Protein AF-A0AAV1M9F5-F1 (afdb_monomer_lite)

Foldseek 3Di:
DLVVVCVVPPDPDDDDPAADDDDDDDPVCVVVVVVNCVVVVHDDDDDDPDDPCVRHPDDPPDDPPDDD

pLDDT: mean 82.83, std 14.27, range [38.88, 95.38]

Sequence (68 aa):
MAVTYLDRIGRSGRFGHLGIAINLITYEDRFALHRIEQELGTEIKPIPKVIDPGLYASRPDKDDSAEK

Radius of gyration: 15.25 Å; chains: 1; bounding box: 28×24×39 Å

Organism: NCBI:txid213953

Structure (mmCIF, N/CA/C/O backbone):
data_AF-A0AAV1M9F5-F1
#
_entry.id   AF-A0AAV1M9F5-F1
#
loop_
_atom_site.group_PDB
_atom_site.id
_atom_site.type_symbol
_atom_site.label_atom_id
_atom_site.label_alt_id
_atom_site.label_comp_id
_atom_site.label_asym_id
_atom_site.label_entity_id
_atom_site.label_seq_id
_atom_site.pdbx_PDB_ins_code
_atom_site.Cart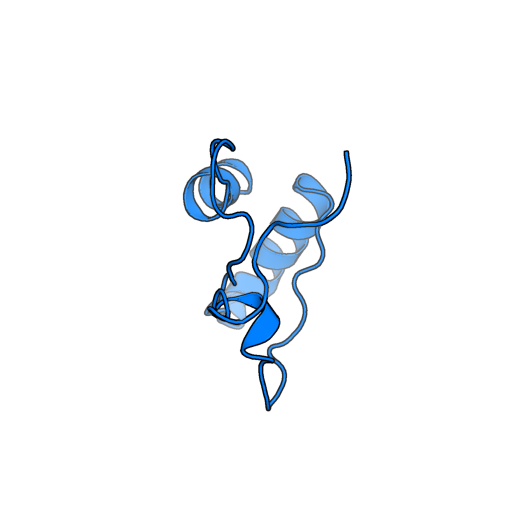n_x
_atom_site.Cartn_y
_atom_site.Cartn_z
_atom_site.occupancy
_atom_site.B_iso_or_equiv
_atom_site.auth_seq_id
_atom_site.auth_comp_id
_atom_site.auth_asym_id
_atom_site.auth_atom_id
_atom_site.pdbx_PDB_model_num
ATOM 1 N N . MET A 1 1 ? 0.392 8.437 11.779 1.00 68.44 1 MET A N 1
ATOM 2 C CA . MET A 1 1 ? 0.240 7.111 11.137 1.00 68.44 1 MET A CA 1
ATOM 3 C C . MET A 1 1 ? 0.606 7.169 9.661 1.00 68.44 1 MET A C 1
ATOM 5 O O . MET A 1 1 ? 1.416 6.346 9.258 1.00 68.44 1 MET A O 1
ATOM 9 N N . ALA A 1 2 ? 0.119 8.148 8.884 1.00 77.69 2 ALA A N 1
ATOM 10 C CA . ALA A 1 2 ? 0.517 8.288 7.478 1.00 77.69 2 ALA A CA 1
ATOM 11 C C . ALA A 1 2 ? 2.024 8.480 7.268 1.00 77.69 2 ALA A C 1
ATOM 13 O O . ALA A 1 2 ? 2.571 7.859 6.369 1.00 77.69 2 ALA A O 1
ATOM 14 N N . VAL A 1 3 ? 2.712 9.246 8.128 1.00 81.25 3 VAL A N 1
ATOM 15 C CA . VAL A 1 3 ? 4.177 9.414 8.024 1.00 81.25 3 VAL A CA 1
ATOM 16 C C . VAL A 1 3 ? 4.914 8.075 8.124 1.00 81.25 3 VAL A C 1
ATOM 18 O O . VAL A 1 3 ? 5.706 7.742 7.260 1.00 81.25 3 VAL A O 1
ATOM 21 N N . THR A 1 4 ? 4.544 7.229 9.089 1.00 89.81 4 THR A N 1
ATOM 22 C CA . THR A 1 4 ? 5.135 5.896 9.265 1.00 89.81 4 THR A CA 1
ATOM 23 C C . THR A 1 4 ? 4.818 4.966 8.097 1.00 89.81 4 THR A C 1
ATOM 25 O O . THR A 1 4 ? 5.614 4.092 7.769 1.00 89.81 4 THR A O 1
ATOM 28 N N . TYR A 1 5 ? 3.644 5.118 7.482 1.00 91.25 5 TYR A N 1
ATOM 29 C CA . TYR A 1 5 ? 3.292 4.371 6.280 1.00 91.25 5 TYR A CA 1
ATOM 30 C C . TYR A 1 5 ? 4.138 4.832 5.087 1.00 91.25 5 TYR A C 1
ATOM 32 O O . TYR A 1 5 ? 4.723 4.002 4.394 1.00 91.25 5 TYR A O 1
ATOM 40 N N . LEU A 1 6 ? 4.282 6.147 4.907 1.00 90.12 6 LEU A N 1
ATOM 41 C CA . LEU A 1 6 ? 5.126 6.745 3.879 1.00 90.12 6 LEU A CA 1
ATOM 42 C C . LEU A 1 6 ? 6.599 6.361 4.053 1.00 90.12 6 LEU A C 1
ATOM 44 O O . LEU A 1 6 ? 7.245 6.051 3.066 1.00 90.12 6 LEU A O 1
ATOM 48 N N . ASP A 1 7 ? 7.115 6.277 5.276 1.00 88.75 7 ASP A N 1
ATOM 49 C CA . ASP A 1 7 ? 8.492 5.827 5.525 1.00 88.75 7 ASP A CA 1
ATOM 50 C C . ASP A 1 7 ? 8.711 4.349 5.149 1.00 88.75 7 ASP A C 1
ATOM 52 O O . ASP A 1 7 ? 9.834 3.937 4.864 1.00 88.75 7 ASP A O 1
ATOM 56 N N . ARG A 1 8 ? 7.646 3.531 5.145 1.00 88.88 8 ARG A N 1
ATOM 57 C CA . ARG A 1 8 ? 7.709 2.100 4.796 1.00 88.88 8 ARG A CA 1
ATOM 58 C C . ARG A 1 8 ? 7.593 1.844 3.299 1.00 88.88 8 ARG A C 1
ATOM 60 O O . ARG A 1 8 ? 8.293 0.983 2.777 1.00 88.88 8 ARG A O 1
ATOM 67 N N . ILE A 1 9 ? 6.673 2.535 2.630 1.00 89.44 9 ILE A N 1
ATOM 68 C CA . ILE A 1 9 ? 6.363 2.310 1.207 1.00 89.44 9 ILE A CA 1
ATOM 69 C C . ILE A 1 9 ? 6.975 3.368 0.284 1.00 89.44 9 ILE A C 1
ATOM 71 O O . ILE A 1 9 ? 7.081 3.163 -0.925 1.00 89.44 9 ILE A O 1
ATOM 75 N N . GLY A 1 10 ? 7.359 4.512 0.842 1.00 86.69 10 GLY A N 1
ATOM 76 C CA . GLY A 1 10 ? 7.951 5.627 0.128 1.00 86.69 10 GLY A CA 1
ATOM 77 C C . GLY A 1 10 ? 9.360 5.292 -0.328 1.00 86.69 10 GLY A C 1
ATOM 78 O O . GLY A 1 10 ? 10.131 4.611 0.347 1.00 86.69 10 GLY A O 1
ATOM 79 N N . ARG A 1 11 ? 9.707 5.782 -1.516 1.00 86.06 11 ARG A N 1
ATOM 80 C CA . ARG A 1 11 ? 11.019 5.564 -2.118 1.00 86.06 11 ARG A CA 1
ATOM 81 C C . ARG A 1 11 ? 11.739 6.892 -2.242 1.00 86.06 11 ARG A C 1
ATOM 83 O O . ARG A 1 11 ? 11.189 7.850 -2.766 1.00 86.06 11 ARG A O 1
ATOM 90 N N . SER A 1 12 ? 13.005 6.919 -1.831 1.00 77.88 12 SER A N 1
ATOM 91 C CA . SER A 1 12 ? 13.866 8.112 -1.886 1.00 77.88 12 SER A CA 1
ATOM 92 C C . SER A 1 12 ? 14.265 8.534 -3.319 1.00 77.88 12 SER A C 1
ATOM 94 O O . SER A 1 12 ? 14.912 9.558 -3.490 1.00 77.88 12 SER A O 1
ATOM 96 N N . GLY A 1 13 ? 13.834 7.784 -4.347 1.00 69.88 13 GLY A N 1
ATOM 97 C CA . GLY A 1 13 ? 13.832 8.199 -5.755 1.00 69.88 13 GLY A CA 1
ATOM 98 C C . GLY A 1 13 ? 15.212 8.422 -6.382 1.00 69.88 13 GLY A C 1
ATOM 99 O O . GLY A 1 13 ? 15.689 9.549 -6.405 1.00 69.88 13 GLY A O 1
ATOM 100 N N . ARG A 1 14 ? 15.810 7.367 -6.969 1.00 66.00 14 ARG A N 1
ATOM 101 C CA . ARG A 1 14 ? 16.843 7.473 -8.033 1.00 66.00 14 ARG A CA 1
ATOM 102 C C . ARG A 1 14 ? 16.835 6.313 -9.043 1.00 66.00 14 ARG A C 1
ATOM 104 O O . ARG A 1 14 ? 17.168 6.543 -10.194 1.00 66.00 14 ARG A O 1
ATOM 111 N N . PHE A 1 15 ? 16.416 5.102 -8.656 1.00 65.75 15 PHE A N 1
ATOM 112 C CA . PHE A 1 15 ? 16.379 3.926 -9.542 1.00 65.75 15 PHE A CA 1
ATOM 113 C C . PHE A 1 15 ? 15.184 3.002 -9.239 1.00 65.75 15 PHE A C 1
ATOM 115 O O . PHE A 1 15 ? 14.831 2.813 -8.072 1.00 65.75 15 PHE A O 1
ATOM 122 N N . GLY A 1 16 ? 14.594 2.420 -10.297 1.00 67.06 16 GLY A N 1
ATOM 123 C CA . GLY A 1 16 ? 13.604 1.333 -10.257 1.00 67.06 16 GLY A CA 1
ATOM 124 C C . GLY A 1 16 ? 12.281 1.680 -9.575 1.00 67.06 16 GLY A C 1
ATOM 125 O O . GLY A 1 16 ? 12.060 1.255 -8.456 1.00 67.06 16 GLY A O 1
ATOM 126 N N . HIS A 1 17 ? 11.390 2.411 -10.243 1.00 70.56 17 HIS A N 1
ATOM 127 C CA . HIS A 1 17 ? 10.082 2.855 -9.725 1.00 70.56 17 HIS A CA 1
ATOM 128 C C . HIS A 1 17 ? 8.986 1.771 -9.748 1.00 70.56 17 HIS A C 1
ATOM 130 O O . HIS A 1 17 ? 7.893 1.991 -9.235 1.00 70.56 17 HIS A O 1
ATOM 136 N N . LEU A 1 18 ? 9.285 0.601 -10.310 1.00 83.31 18 LEU A N 1
ATOM 137 C CA . LEU A 1 18 ? 8.394 -0.554 -10.321 1.00 83.31 18 LEU A CA 1
ATOM 138 C C . LEU A 1 18 ? 8.423 -1.262 -8.966 1.00 83.31 18 LEU A C 1
ATOM 140 O O . LEU A 1 18 ? 9.484 -1.466 -8.368 1.00 83.31 18 LEU A O 1
ATOM 144 N N . GLY A 1 19 ? 7.245 -1.609 -8.469 1.00 85.75 19 GLY A N 1
ATOM 145 C CA . GLY A 1 19 ? 7.068 -2.216 -7.162 1.00 85.75 19 GLY A CA 1
ATOM 146 C C . GLY A 1 19 ? 5.608 -2.179 -6.742 1.00 85.75 19 GLY A C 1
ATOM 147 O O . GLY A 1 19 ? 4.847 -1.304 -7.147 1.00 85.75 19 GLY A O 1
ATOM 148 N N . ILE A 1 20 ? 5.223 -3.139 -5.910 1.00 90.12 20 ILE A N 1
ATOM 149 C CA . ILE A 1 20 ? 3.880 -3.225 -5.349 1.00 90.12 20 ILE A CA 1
ATOM 150 C C . ILE A 1 20 ? 3.970 -3.212 -3.825 1.00 90.12 20 ILE A C 1
ATOM 152 O O . ILE A 1 20 ? 4.856 -3.838 -3.244 1.00 90.12 20 ILE A O 1
ATOM 156 N N . ALA A 1 21 ? 3.049 -2.502 -3.181 1.00 91.88 21 ALA A N 1
ATOM 157 C CA . ALA A 1 21 ? 2.846 -2.569 -1.741 1.00 91.88 21 ALA A CA 1
ATOM 158 C C . ALA A 1 21 ? 1.589 -3.400 -1.463 1.00 91.88 21 ALA A C 1
ATOM 160 O O . ALA A 1 21 ? 0.521 -3.108 -2.000 1.00 91.88 21 ALA A O 1
ATOM 161 N N . ILE A 1 22 ? 1.718 -4.439 -0.636 1.00 92.94 22 ILE A N 1
ATOM 162 C CA . ILE A 1 22 ? 0.594 -5.273 -0.198 1.00 92.94 22 ILE A CA 1
ATOM 163 C C . ILE A 1 22 ? 0.338 -4.979 1.274 1.00 92.94 22 ILE A C 1
ATOM 165 O O . ILE A 1 22 ? 1.221 -5.153 2.113 1.00 92.94 22 ILE A O 1
ATOM 169 N N . ASN A 1 23 ? -0.885 -4.558 1.578 1.00 93.75 23 ASN A N 1
ATOM 170 C CA . ASN A 1 23 ? -1.317 -4.259 2.934 1.00 93.75 23 ASN A C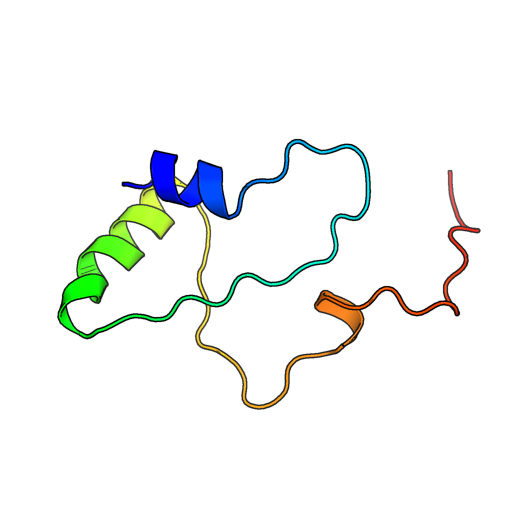A 1
ATOM 171 C C . ASN A 1 23 ? -2.151 -5.415 3.481 1.00 93.75 23 ASN A C 1
ATOM 173 O O . ASN A 1 23 ? -3.186 -5.764 2.917 1.00 93.75 23 ASN A O 1
ATOM 177 N N . LEU A 1 24 ? -1.704 -5.994 4.592 1.00 94.25 24 LEU A N 1
ATOM 178 C CA . LEU A 1 24 ? -2.489 -6.943 5.373 1.00 94.25 24 LEU A CA 1
ATOM 179 C C . LEU A 1 24 ? -3.303 -6.136 6.381 1.00 94.25 24 LEU A C 1
ATOM 181 O O . LEU A 1 24 ? -2.729 -5.509 7.268 1.00 94.25 24 LEU A O 1
ATOM 185 N N . ILE A 1 25 ? -4.621 -6.120 6.210 1.00 92.62 25 ILE A N 1
ATOM 186 C CA . ILE A 1 25 ? -5.534 -5.325 7.035 1.00 92.62 25 ILE A CA 1
ATOM 187 C C . ILE A 1 25 ? -6.512 -6.235 7.769 1.00 92.62 25 ILE A C 1
ATOM 189 O O . ILE A 1 25 ? -7.014 -7.210 7.206 1.00 92.62 25 ILE A O 1
ATOM 193 N N . THR A 1 26 ? -6.801 -5.904 9.023 1.00 95.38 26 THR A N 1
ATOM 194 C CA . THR A 1 26 ? -7.905 -6.503 9.778 1.00 95.38 26 THR A CA 1
ATOM 195 C C . THR A 1 26 ? -9.126 -5.581 9.757 1.00 95.38 26 THR A C 1
ATOM 197 O O . THR A 1 26 ? -9.067 -4.443 9.288 1.00 95.38 26 THR A O 1
ATOM 200 N N . TYR A 1 27 ? -10.265 -6.049 10.278 1.00 93.88 27 TYR A N 1
ATOM 201 C CA . TYR A 1 27 ? -11.479 -5.228 10.351 1.00 93.88 27 TYR A CA 1
ATOM 202 C C . TYR A 1 27 ? -11.302 -3.969 11.220 1.00 93.88 27 TYR A C 1
ATOM 204 O O . TYR A 1 27 ? -11.946 -2.942 10.982 1.00 93.88 27 TYR A O 1
ATOM 212 N N . GLU A 1 28 ? -10.426 -4.030 12.220 1.00 94.75 28 GLU A N 1
ATOM 213 C CA . GLU A 1 28 ? -10.132 -2.918 13.127 1.00 94.75 28 GLU A CA 1
ATOM 214 C C . GLU A 1 28 ? -9.332 -1.807 12.425 1.00 94.75 28 GLU A C 1
ATOM 216 O O . GLU A 1 28 ? -9.536 -0.625 12.706 1.00 94.75 28 GLU A O 1
ATOM 221 N N . ASP A 1 29 ? -8.526 -2.162 11.418 1.00 92.88 29 ASP A N 1
ATOM 222 C CA . ASP A 1 29 ? -7.634 -1.242 10.700 1.00 92.88 29 ASP A CA 1
ATOM 223 C C . ASP A 1 29 ? -8.338 -0.378 9.641 1.00 92.88 29 ASP A C 1
ATOM 225 O O . ASP A 1 29 ? -7.736 0.546 9.090 1.00 92.88 29 ASP A O 1
ATOM 229 N N . ARG A 1 30 ? -9.625 -0.624 9.357 1.00 91.56 30 ARG A N 1
ATOM 230 C CA . ARG A 1 30 ? -10.376 0.063 8.284 1.00 91.56 30 ARG A CA 1
ATOM 231 C C . ARG A 1 30 ? -10.354 1.592 8.397 1.00 91.56 30 ARG A C 1
ATOM 233 O O . ARG A 1 30 ? -10.263 2.294 7.395 1.00 91.56 30 ARG A O 1
ATOM 240 N N . PHE A 1 31 ? -10.403 2.119 9.622 1.00 93.31 31 PHE A N 1
ATOM 241 C CA . PHE A 1 31 ? -10.350 3.563 9.857 1.00 93.31 31 PHE A CA 1
ATOM 242 C C . PHE A 1 31 ? -8.945 4.125 9.646 1.00 93.31 31 PHE A C 1
ATOM 244 O O . PHE A 1 31 ? -8.794 5.233 9.131 1.00 93.31 31 PHE A O 1
ATOM 251 N N . ALA A 1 32 ? -7.918 3.362 10.025 1.00 91.38 32 ALA A N 1
ATOM 252 C CA . ALA A 1 32 ? -6.532 3.748 9.808 1.00 91.38 32 ALA A CA 1
ATOM 253 C C . ALA A 1 32 ? -6.199 3.772 8.309 1.00 91.38 32 ALA A C 1
ATOM 255 O O . ALA A 1 32 ? -5.553 4.716 7.860 1.00 91.38 32 ALA A O 1
ATOM 256 N N . LEU A 1 33 ? -6.704 2.801 7.538 1.00 92.12 33 LEU A N 1
ATOM 257 C CA . LEU A 1 33 ? -6.550 2.752 6.083 1.00 92.12 33 LEU A CA 1
ATOM 258 C C . LEU A 1 33 ? -7.113 4.014 5.419 1.00 92.12 33 LEU A C 1
ATOM 260 O O . LEU A 1 33 ? -6.368 4.737 4.763 1.00 92.12 33 LEU A O 1
ATOM 264 N N . HIS A 1 34 ? -8.385 4.334 5.670 1.00 92.81 34 HIS A N 1
ATOM 265 C CA . HIS A 1 34 ? -9.008 5.529 5.095 1.00 92.81 34 HIS A CA 1
ATOM 266 C C . HIS A 1 34 ? -8.307 6.818 5.510 1.00 92.81 34 HIS A C 1
ATOM 268 O O . HIS A 1 34 ? -8.157 7.734 4.707 1.00 92.81 34 HIS A O 1
ATOM 274 N N . ARG A 1 35 ? -7.830 6.898 6.753 1.00 93.19 35 ARG A N 1
ATOM 275 C CA . ARG A 1 35 ? -7.063 8.056 7.204 1.00 93.19 35 ARG A CA 1
ATOM 276 C C . ARG A 1 35 ? -5.752 8.212 6.429 1.00 93.19 35 ARG A C 1
ATOM 278 O O . ARG A 1 35 ? -5.416 9.328 6.052 1.00 93.19 35 ARG A O 1
ATOM 285 N N . ILE A 1 36 ? -5.031 7.117 6.182 1.00 93.00 36 ILE A N 1
ATOM 286 C CA . ILE A 1 36 ? -3.785 7.122 5.400 1.00 93.00 36 ILE A CA 1
ATOM 287 C C . ILE A 1 36 ? -4.054 7.542 3.949 1.00 93.00 36 ILE A C 1
ATOM 289 O O . ILE A 1 36 ? -3.311 8.363 3.418 1.00 93.00 36 ILE A O 1
ATOM 293 N N . GLU A 1 37 ? -5.120 7.030 3.331 1.00 92.69 37 GLU A N 1
ATOM 294 C CA . GLU A 1 37 ? -5.529 7.406 1.969 1.00 92.69 37 GLU A CA 1
ATOM 295 C C . GLU A 1 37 ? -5.810 8.910 1.848 1.00 92.69 37 GLU A C 1
ATOM 297 O O . GLU A 1 37 ? -5.295 9.560 0.940 1.00 92.69 37 GLU A O 1
ATOM 302 N N . GLN A 1 38 ? -6.565 9.481 2.796 1.00 92.94 38 GLN A N 1
ATOM 303 C CA . GLN A 1 38 ? -6.885 10.913 2.816 1.00 92.94 38 GLN A CA 1
ATOM 304 C C . GLN A 1 38 ? -5.654 11.786 3.097 1.00 92.94 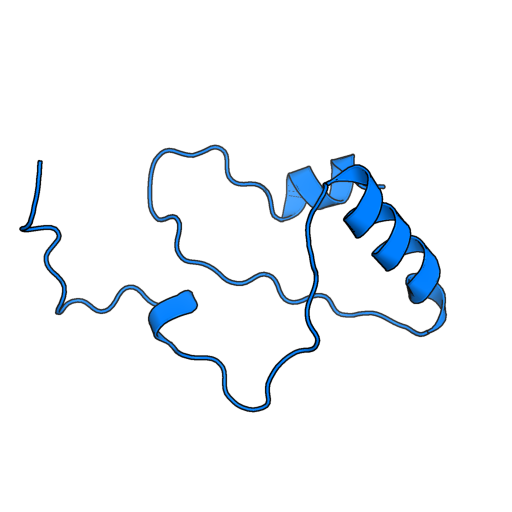38 GLN A C 1
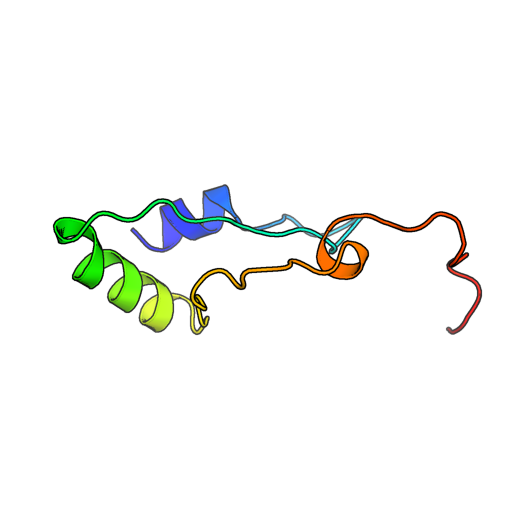ATOM 306 O O . GLN A 1 38 ? -5.462 12.801 2.434 1.00 92.94 38 GLN A O 1
ATOM 311 N N . GLU A 1 39 ? -4.810 11.404 4.064 1.00 93.62 39 GLU A N 1
ATOM 312 C CA . GLU A 1 39 ? -3.614 12.178 4.438 1.00 93.62 39 GLU A CA 1
ATOM 313 C C . GLU A 1 39 ? -2.543 12.170 3.331 1.00 93.62 39 GLU A C 1
ATOM 315 O O . GLU A 1 39 ? -1.845 13.1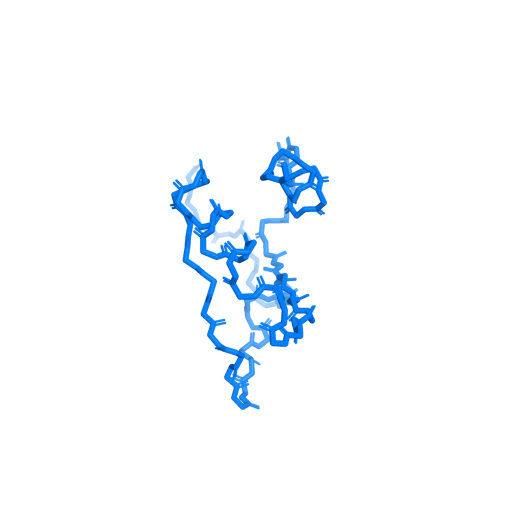68 3.159 1.00 93.62 39 GLU A O 1
ATOM 320 N N . LEU A 1 40 ? -2.404 11.070 2.579 1.00 90.94 40 LEU A N 1
ATOM 321 C CA . LEU A 1 40 ? -1.406 10.935 1.507 1.00 90.94 40 LEU A CA 1
ATOM 322 C C . LEU A 1 40 ? -1.959 11.211 0.101 1.00 90.94 40 LEU A C 1
ATOM 324 O O . LEU A 1 40 ? -1.180 11.229 -0.850 1.00 90.94 40 LEU A O 1
ATOM 328 N N . GLY A 1 41 ? -3.273 11.399 -0.050 1.00 91.56 41 GLY A N 1
ATOM 329 C CA . GLY A 1 41 ? -3.915 11.587 -1.354 1.00 91.56 41 GLY A CA 1
ATOM 330 C C . GLY A 1 41 ? -3.721 10.395 -2.297 1.00 91.56 41 GLY A C 1
ATOM 331 O O . GLY A 1 41 ? -3.545 10.583 -3.499 1.00 91.56 41 GLY A O 1
ATOM 332 N N . THR A 1 42 ? -3.700 9.176 -1.753 1.00 90.19 42 THR A N 1
ATOM 333 C CA . THR A 1 42 ? -3.474 7.931 -2.504 1.00 90.19 42 THR A CA 1
ATOM 334 C C . THR A 1 42 ? -4.662 6.984 -2.370 1.00 90.19 42 THR A C 1
ATOM 336 O O . THR A 1 42 ? -5.420 7.067 -1.407 1.00 90.19 42 THR A O 1
ATOM 339 N N . GLU A 1 43 ? -4.814 6.072 -3.327 1.00 92.25 43 GLU A N 1
ATOM 340 C CA . GLU A 1 43 ? -5.890 5.079 -3.359 1.00 92.25 43 GLU A CA 1
ATOM 341 C C . GLU A 1 43 ? -5.308 3.672 -3.168 1.00 92.25 43 GLU A C 1
ATOM 343 O O . GLU A 1 43 ? -4.487 3.214 -3.972 1.00 92.25 43 GLU A O 1
ATOM 348 N N . ILE A 1 44 ? -5.741 2.962 -2.123 1.00 92.19 44 ILE A N 1
ATOM 349 C CA . ILE A 1 44 ? -5.307 1.591 -1.840 1.00 92.19 44 ILE A CA 1
ATOM 350 C C . ILE A 1 44 ? -6.408 0.633 -2.298 1.00 92.19 44 ILE A C 1
ATOM 352 O O . ILE A 1 44 ? -7.385 0.361 -1.604 1.00 92.19 44 ILE A O 1
ATOM 356 N N . LYS A 1 45 ? -6.235 0.094 -3.507 1.00 92.56 45 LYS A N 1
ATOM 357 C CA . LYS A 1 45 ? -7.213 -0.804 -4.134 1.00 92.56 45 LYS A CA 1
ATOM 358 C C . LYS A 1 45 ? -7.199 -2.203 -3.508 1.00 92.56 45 LYS A C 1
ATOM 360 O O . LYS A 1 45 ? -6.139 -2.676 -3.088 1.00 92.56 45 LYS A O 1
ATOM 365 N N . PRO A 1 46 ? -8.345 -2.909 -3.500 1.00 92.94 46 PRO A N 1
ATOM 366 C CA . PRO A 1 46 ? -8.372 -4.316 -3.130 1.00 92.94 46 PRO A CA 1
ATOM 367 C C . PRO A 1 46 ? -7.484 -5.134 -4.073 1.00 92.94 46 PRO A C 1
ATOM 369 O O . PRO A 1 46 ? -7.419 -4.868 -5.276 1.00 92.94 46 PRO A O 1
ATOM 372 N N . ILE A 1 47 ? -6.813 -6.146 -3.522 1.00 93.69 47 ILE A N 1
ATOM 373 C CA . ILE A 1 47 ? -5.896 -6.992 -4.288 1.00 93.69 47 ILE A CA 1
ATOM 374 C C . ILE A 1 47 ? -6.657 -7.755 -5.392 1.00 93.69 47 ILE A C 1
ATOM 376 O O . ILE A 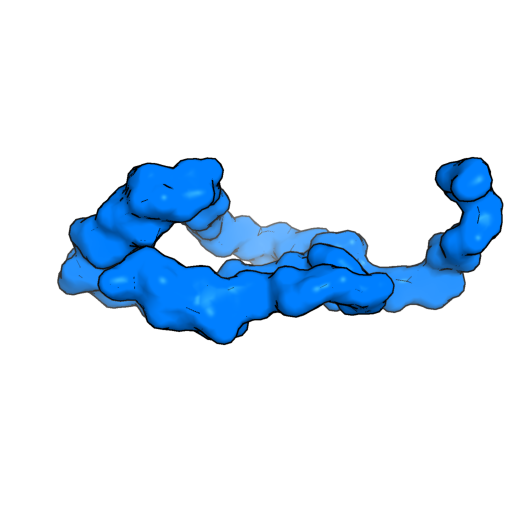1 47 ? -7.641 -8.444 -5.099 1.00 93.69 47 ILE A O 1
ATOM 380 N N . PRO A 1 48 ? -6.246 -7.647 -6.670 1.00 94.56 48 PRO A N 1
ATOM 381 C CA . PRO A 1 48 ? -6.853 -8.423 -7.744 1.00 94.56 48 PRO A CA 1
ATOM 382 C C . PRO A 1 48 ? -6.438 -9.897 -7.645 1.00 94.56 48 PRO A C 1
ATOM 384 O O . PRO A 1 48 ? -5.396 -10.231 -7.087 1.00 94.56 48 PRO A O 1
ATOM 387 N N . LYS A 1 49 ? -7.223 -10.798 -8.252 1.00 94.31 49 LYS A N 1
ATOM 388 C CA . LYS A 1 49 ? -6.888 -12.237 -8.299 1.00 94.31 49 LYS A CA 1
ATOM 389 C C . LYS A 1 49 ? -5.585 -12.527 -9.050 1.00 94.31 49 LYS A C 1
ATOM 391 O O . LYS A 1 49 ? -4.925 -13.517 -8.763 1.00 94.31 49 LYS A O 1
ATOM 396 N N . VAL A 1 50 ? -5.257 -11.691 -10.032 1.00 93.75 50 VAL A N 1
ATOM 397 C CA . VAL A 1 50 ? -4.047 -11.797 -10.847 1.00 93.75 50 VAL A CA 1
ATOM 398 C C . VAL A 1 50 ? -3.365 -10.439 -10.831 1.00 93.75 50 VAL A C 1
ATOM 400 O O . VAL A 1 50 ? -3.992 -9.430 -11.150 1.00 93.75 50 VAL A O 1
ATOM 403 N N . ILE A 1 51 ? -2.093 -10.424 -10.442 1.00 91.31 51 ILE A N 1
ATOM 404 C CA . ILE A 1 51 ? -1.244 -9.233 -10.452 1.00 91.31 51 ILE A CA 1
ATOM 405 C C . ILE A 1 51 ? -0.371 -9.321 -11.701 1.00 91.31 51 ILE A C 1
ATOM 407 O O . ILE A 1 51 ? 0.301 -10.331 -11.901 1.00 91.31 51 ILE A O 1
ATOM 411 N N . ASP A 1 52 ? -0.388 -8.284 -12.538 1.00 89.44 52 ASP A N 1
ATOM 412 C CA . ASP A 1 52 ? 0.474 -8.226 -13.719 1.00 89.44 52 ASP A CA 1
ATOM 413 C C . ASP A 1 52 ? 1.953 -8.170 -13.287 1.00 89.44 52 ASP A C 1
ATOM 415 O O . ASP A 1 52 ? 2.341 -7.230 -12.583 1.00 89.44 52 ASP A O 1
ATOM 419 N N . PRO A 1 53 ? 2.799 -9.132 -13.711 1.00 88.06 53 PRO A N 1
ATOM 420 C CA . PRO A 1 53 ? 4.234 -9.094 -13.459 1.00 88.06 53 PRO A CA 1
ATOM 421 C C . PRO A 1 53 ? 4.895 -7.795 -13.916 1.00 88.06 53 PRO A C 1
ATOM 423 O O . PRO A 1 53 ? 5.859 -7.365 -13.296 1.00 88.06 53 PRO A O 1
ATOM 426 N N . GLY A 1 54 ? 4.362 -7.130 -14.946 1.00 86.31 54 GLY A N 1
ATOM 427 C CA . GLY A 1 54 ? 4.875 -5.844 -15.417 1.00 86.31 54 GLY A CA 1
ATOM 428 C C . GLY A 1 54 ? 4.783 -4.704 -14.398 1.00 86.31 54 GLY A C 1
ATOM 429 O O . GLY A 1 54 ? 5.434 -3.689 -14.602 1.00 86.31 54 GLY A O 1
ATOM 430 N N . LEU A 1 55 ? 4.019 -4.852 -13.307 1.00 85.50 55 LEU A N 1
ATOM 431 C CA . LEU A 1 55 ? 3.890 -3.839 -12.250 1.00 85.50 55 LEU A CA 1
ATOM 432 C C . LEU A 1 55 ? 5.014 -3.900 -11.204 1.00 85.50 55 LEU A C 1
ATOM 434 O O . LEU A 1 55 ? 5.238 -2.924 -10.488 1.00 85.50 55 LEU A O 1
ATOM 438 N N . TYR A 1 56 ? 5.704 -5.037 -11.083 1.00 85.38 56 TYR A N 1
ATOM 439 C CA . TYR A 1 56 ? 6.696 -5.259 -10.022 1.00 85.38 56 TYR A CA 1
ATOM 440 C C . TYR A 1 56 ? 7.968 -5.983 -10.478 1.00 85.38 56 TYR A C 1
ATOM 442 O O . TYR A 1 56 ? 8.967 -5.953 -9.765 1.00 85.38 56 TYR A O 1
ATOM 450 N N . ALA A 1 57 ? 7.955 -6.629 -11.642 1.00 84.00 57 ALA A N 1
ATOM 451 C CA . ALA A 1 57 ? 9.110 -7.274 -12.239 1.00 84.00 57 ALA A CA 1
ATOM 452 C C . ALA A 1 57 ? 9.551 -6.478 -13.468 1.00 84.00 57 ALA A C 1
ATOM 454 O O . ALA A 1 57 ? 8.811 -6.348 -14.445 1.00 84.00 57 ALA A O 1
ATOM 455 N N . SER A 1 58 ? 10.785 -5.980 -13.439 1.00 77.75 58 SER A N 1
ATOM 456 C CA . SER A 1 58 ? 11.434 -5.475 -14.644 1.00 77.75 58 SER A CA 1
ATOM 457 C C . SER A 1 58 ? 11.632 -6.649 -15.600 1.00 77.75 58 SER A C 1
ATOM 459 O O . SER A 1 58 ? 12.403 -7.565 -15.312 1.00 77.75 58 SER A O 1
ATOM 461 N N . ARG A 1 59 ? 10.904 -6.662 -16.722 1.00 68.69 59 ARG A N 1
ATOM 462 C CA . ARG A 1 59 ? 11.196 -7.612 -17.799 1.00 68.69 59 ARG A CA 1
ATOM 463 C C . ARG A 1 59 ? 12.525 -7.209 -18.445 1.00 68.69 59 ARG A C 1
ATOM 465 O O . ARG A 1 59 ? 12.687 -6.025 -18.731 1.00 68.69 59 ARG A O 1
ATOM 472 N N . PRO A 1 60 ? 13.439 -8.155 -18.707 1.00 59.81 60 PRO A N 1
ATOM 473 C CA . PRO A 1 60 ? 14.700 -7.853 -19.381 1.00 59.81 60 PRO A CA 1
ATOM 474 C C . PRO A 1 60 ? 14.504 -7.389 -20.836 1.00 59.81 60 PRO A C 1
ATOM 476 O O . PRO A 1 60 ? 15.408 -6.795 -21.401 1.00 59.81 60 PRO A O 1
ATOM 479 N N . ASP A 1 61 ? 13.329 -7.619 -21.434 1.00 57.00 61 ASP A N 1
ATOM 480 C CA . ASP A 1 61 ? 13.076 -7.375 -22.864 1.00 57.00 61 ASP A CA 1
ATOM 481 C C . ASP A 1 61 ? 12.653 -5.940 -23.216 1.00 57.00 61 ASP A C 1
ATOM 483 O O . ASP A 1 61 ? 12.364 -5.644 -24.376 1.00 57.00 61 ASP A O 1
ATOM 487 N N . LYS A 1 62 ? 12.566 -5.042 -22.231 1.00 55.09 62 LYS A N 1
ATOM 488 C CA . LYS A 1 62 ? 12.438 -3.608 -22.496 1.00 55.09 62 LYS A CA 1
ATOM 489 C C . LYS A 1 62 ? 13.718 -2.937 -22.042 1.00 55.09 62 LYS A C 1
ATOM 491 O O . LYS A 1 62 ? 13.773 -2.373 -20.955 1.00 55.09 62 LYS A O 1
ATOM 496 N N . ASP A 1 63 ? 14.735 -3.048 -22.893 1.00 50.66 63 ASP A N 1
ATOM 497 C CA . ASP A 1 63 ? 15.808 -2.067 -22.944 1.00 50.66 63 ASP A CA 1
ATOM 498 C C . ASP A 1 63 ? 15.182 -0.673 -22.831 1.00 50.66 63 ASP A C 1
ATOM 500 O O . ASP A 1 63 ? 14.284 -0.319 -23.603 1.00 50.66 63 ASP A O 1
ATOM 504 N N . ASP A 1 64 ? 15.674 0.107 -21.872 1.00 58.03 64 ASP A N 1
ATOM 505 C CA . ASP A 1 64 ? 15.504 1.556 -21.771 1.00 58.03 64 ASP A CA 1
ATOM 506 C C . ASP A 1 64 ? 16.199 2.238 -22.971 1.00 58.03 64 ASP A C 1
ATOM 508 O O . ASP A 1 64 ? 17.147 3.008 -22.841 1.00 58.03 64 ASP A O 1
ATOM 512 N N . SER A 1 65 ? 15.745 1.903 -24.177 1.00 55.28 65 SER A N 1
ATOM 513 C CA . SER A 1 65 ? 16.152 2.467 -25.456 1.00 55.28 65 SER A CA 1
ATOM 514 C C . SER A 1 65 ? 14.927 3.065 -26.143 1.00 55.28 65 SER A C 1
ATOM 516 O O . SER A 1 65 ? 14.531 2.602 -27.206 1.00 55.28 65 SER A O 1
ATOM 518 N N . ALA A 1 66 ? 14.302 4.077 -25.535 1.00 53.78 66 ALA A N 1
ATOM 519 C CA . ALA A 1 66 ? 13.526 5.082 -26.266 1.00 53.78 66 ALA A CA 1
ATOM 520 C C . ALA A 1 66 ? 13.175 6.292 -25.381 1.00 53.78 66 ALA A C 1
ATOM 522 O O . ALA A 1 66 ? 12.319 6.201 -24.508 1.00 53.78 66 ALA A O 1
ATOM 523 N N . GLU A 1 67 ? 13.814 7.417 -25.729 1.00 45.06 67 GLU A N 1
ATOM 524 C CA . GLU A 1 67 ? 13.363 8.816 -25.591 1.00 45.06 67 GLU A CA 1
ATOM 525 C C . GLU A 1 67 ? 13.310 9.406 -24.164 1.00 45.06 67 GLU A C 1
ATOM 527 O O . GLU A 1 67 ? 12.452 9.067 -23.359 1.00 45.06 67 GLU A O 1
ATOM 532 N N . LYS A 1 68 ? 14.164 10.365 -23.777 1.00 38.88 68 LYS A N 1
ATOM 533 C CA . LYS A 1 68 ? 14.866 11.424 -24.523 1.00 38.88 68 LYS A CA 1
ATOM 534 C C . LYS A 1 68 ? 16.087 11.909 -23.738 1.00 38.88 68 LYS A C 1
ATOM 536 O O . LYS A 1 68 ? 15.991 11.950 -22.492 1.00 38.88 68 LYS A O 1
#

Secondary structure (DSSP, 8-state):
-HHHHHHHH---SSS-----------STTHHHHHHHHHHHT---PPPPSS--GGGTS--TT--S-S--

InterPro domains:
  IPR027417 P-loop containing nucleoside triphosphate hydrolase [G3DSA:3.40.50.300] (2-67)
  IPR027417 P-loop containing nucleoside triphosphate hydrolase [SSF52540] (4-52)